Protein AF-A0AA35LU31-F1 (afdb_monomer_lite)

Organism: NCBI:txid1926264

Sequence (101 aa):
MPAAFAPAIRAAKSRGAICLPQLQFPGRQVPEFLNPNPRSSSDVQLEPCLKKTPTPLSKLEIKELIGQYVWAADVLAKAGADGITVRYAPSTVRSRGLADA

Radius of gyration: 17.16 Å; chains: 1; bounding box: 42×37×40 Å

Secondary structure (DSSP, 8-state):
-GGGTHHHHHHHHTTS----PEE---TT-S-TTT-SS-EESSSPPPSSS---PPEEPPHHHHHHHHHHHHHHHHHHHHTT-S--EE----SS---S-SS--

pLDDT: mean 84.81, std 18.44, range [31.97, 97.44]

Foldseek 3Di:
DLVPCLVVQCVCCVPPDAAAEEDEDCALVDACVGPVAGEDCDQDHAPPDHPDRHHYDDPVVVVVVVVVVVVVQVSPVVSPHPGYHYDDDPPYPPDDDPVPD

InterPro domains:
  IPR013785 Aldolase-type TIM barrel [G3DSA:3.20.20.70] (2-93)
  IPR051799 NADH-dependent flavin oxidoreductase [PTHR43656] (3-88)

Structure (mmCIF, N/CA/C/O backbone):
data_AF-A0AA35LU31-F1
#
_entry.id   AF-A0AA35LU31-F1
#
loop_
_atom_site.group_PDB
_atom_site.id
_atom_site.type_symbol
_atom_site.label_atom_id
_atom_site.label_alt_id
_atom_site.label_comp_id
_atom_site.label_asym_id
_atom_site.label_entity_id
_atom_site.label_seq_id
_atom_site.pdbx_PDB_ins_code
_atom_site.Cartn_x
_atom_site.Cartn_y
_atom_site.Cartn_z
_atom_site.occupancy
_atom_site.B_iso_or_equiv
_atom_site.auth_seq_id
_atom_site.auth_comp_id
_atom_site.auth_asym_id
_atom_site.auth_atom_id
_atom_site.pdbx_PDB_model_num
ATOM 1 N N . MET A 1 1 ? -13.789 6.718 0.645 1.00 53.22 1 MET A N 1
ATOM 2 C CA . MET A 1 1 ? -12.909 5.528 0.674 1.00 53.22 1 MET A CA 1
ATOM 3 C C . MET A 1 1 ? -12.482 5.034 2.069 1.00 53.22 1 MET A C 1
ATOM 5 O O . MET A 1 1 ? -12.470 3.819 2.211 1.00 53.22 1 MET A O 1
ATOM 9 N N . PRO A 1 2 ? -12.199 5.844 3.120 1.00 59.62 2 PRO A N 1
ATOM 10 C CA . PRO A 1 2 ? -11.798 5.285 4.433 1.00 59.62 2 PRO A CA 1
ATOM 11 C C . PRO A 1 2 ? -12.882 4.420 5.109 1.00 59.62 2 PRO A C 1
ATOM 13 O O . PRO A 1 2 ? -12.582 3.575 5.948 1.00 59.62 2 PRO A O 1
ATOM 16 N N . ALA A 1 3 ? -14.142 4.570 4.689 1.00 70.62 3 ALA A N 1
ATOM 17 C CA . ALA A 1 3 ? -15.272 3.797 5.195 1.00 70.62 3 ALA A CA 1
ATOM 18 C C . ALA A 1 3 ? -15.153 2.274 4.985 1.00 70.62 3 ALA A C 1
ATOM 20 O O . ALA A 1 3 ? -15.739 1.529 5.764 1.00 70.62 3 ALA A O 1
ATOM 21 N N . ALA A 1 4 ? -14.401 1.801 3.982 1.00 88.44 4 ALA A N 1
ATOM 22 C CA . ALA A 1 4 ? -14.337 0.370 3.668 1.00 88.44 4 ALA A CA 1
ATOM 23 C C . ALA A 1 4 ? -13.591 -0.449 4.738 1.00 88.44 4 ALA A C 1
ATOM 25 O O . ALA A 1 4 ? -14.010 -1.554 5.070 1.00 88.44 4 ALA A O 1
ATOM 26 N N . PHE A 1 5 ? -12.514 0.098 5.314 1.00 93.88 5 PHE A N 1
ATOM 27 C CA . PHE A 1 5 ? -11.676 -0.629 6.279 1.00 93.88 5 PHE A CA 1
ATOM 28 C C . PHE A 1 5 ? -12.127 -0.456 7.732 1.00 93.88 5 PHE A C 1
ATOM 30 O O . PHE A 1 5 ? -11.822 -1.297 8.579 1.00 93.88 5 PHE A O 1
ATOM 37 N N . ALA A 1 6 ? -12.889 0.600 8.026 1.00 95.12 6 ALA A N 1
ATOM 38 C CA . ALA A 1 6 ? -13.302 0.926 9.386 1.00 95.12 6 ALA A CA 1
ATOM 39 C C . ALA A 1 6 ? -14.082 -0.209 10.095 1.00 95.12 6 ALA A C 1
ATOM 41 O O . ALA A 1 6 ? -13.805 -0.448 11.270 1.00 95.12 6 ALA A O 1
ATOM 42 N N . PRO A 1 7 ? -15.007 -0.957 9.449 1.00 96.25 7 PRO A N 1
ATOM 43 C CA . PRO A 1 7 ? -15.669 -2.095 10.092 1.00 96.25 7 PRO A CA 1
ATOM 44 C C . PRO A 1 7 ? -14.696 -3.196 10.531 1.00 96.25 7 PRO A C 1
ATOM 46 O O . PRO A 1 7 ? -14.782 -3.663 11.665 1.00 96.25 7 PRO A O 1
ATOM 49 N N . ALA A 1 8 ? -13.744 -3.569 9.669 1.00 95.69 8 ALA A N 1
ATOM 50 C CA . ALA A 1 8 ? -12.763 -4.612 9.966 1.00 95.69 8 ALA A CA 1
ATOM 51 C C . ALA A 1 8 ? -11.804 -4.185 11.086 1.00 95.69 8 ALA A C 1
ATOM 53 O O . ALA A 1 8 ? -11.545 -4.956 12.008 1.00 95.69 8 ALA A O 1
ATOM 54 N N . ILE A 1 9 ? -11.338 -2.934 11.052 1.00 96.50 9 ILE A N 1
ATOM 55 C CA . ILE A 1 9 ? -10.459 -2.375 12.084 1.00 96.50 9 ILE A CA 1
ATOM 56 C C . ILE A 1 9 ? -11.185 -2.300 13.433 1.00 96.50 9 ILE A C 1
ATOM 58 O O . ILE A 1 9 ? -10.643 -2.740 14.444 1.00 96.50 9 ILE A O 1
ATOM 62 N N . ARG A 1 10 ? -12.437 -1.820 13.470 1.00 96.25 10 ARG A N 1
ATOM 63 C CA . ARG A 1 10 ? -13.236 -1.808 14.709 1.00 96.25 10 ARG A CA 1
ATOM 64 C C . ARG A 1 10 ? -13.431 -3.210 15.279 1.00 96.25 10 ARG A C 1
ATOM 66 O O . ARG A 1 10 ? -13.300 -3.392 16.486 1.00 96.25 10 ARG A O 1
ATOM 73 N N . ALA A 1 11 ? -13.718 -4.194 14.428 1.00 96.75 11 ALA A N 1
ATOM 74 C CA . ALA A 1 11 ? -13.872 -5.580 14.857 1.00 96.75 11 ALA A CA 1
ATOM 75 C C . ALA A 1 11 ? -12.566 -6.137 15.447 1.00 96.75 11 ALA A C 1
ATOM 77 O O . ALA A 1 11 ? -12.587 -6.692 16.547 1.00 96.75 11 ALA A O 1
ATOM 78 N N . ALA A 1 12 ? -11.432 -5.915 14.773 1.00 96.44 12 ALA A N 1
ATOM 79 C CA . ALA A 1 12 ? -10.113 -6.340 15.240 1.00 96.44 12 ALA A CA 1
ATOM 80 C C . ALA A 1 12 ? -9.756 -5.737 16.609 1.00 96.44 12 ALA A C 1
ATOM 82 O O . ALA A 1 12 ? -9.195 -6.424 17.456 1.00 96.44 12 ALA A O 1
ATOM 83 N N . LYS A 1 13 ? -10.141 -4.480 16.853 1.00 96.50 13 LYS A N 1
ATOM 84 C CA . LYS A 1 13 ? -9.856 -3.748 18.098 1.00 96.50 13 LYS A CA 1
ATOM 85 C C . LYS A 1 13 ? -10.903 -3.937 19.201 1.00 96.50 13 LYS A C 1
ATOM 87 O O . LYS A 1 13 ? -10.714 -3.436 20.305 1.00 96.50 13 LYS A O 1
ATOM 92 N N . SER A 1 14 ? -11.998 -4.656 18.940 1.00 96.81 14 SER A N 1
ATOM 93 C CA . SER A 1 14 ? -13.183 -4.714 19.820 1.00 96.81 14 SER A CA 1
ATOM 94 C C . SER A 1 14 ? -12.918 -5.188 21.255 1.00 96.81 14 SER A C 1
ATOM 96 O O . SER A 1 14 ? -13.710 -4.903 22.148 1.00 96.81 14 SER A O 1
ATOM 98 N N . ARG A 1 15 ? -11.803 -5.890 21.491 1.00 96.25 15 ARG A N 1
ATOM 99 C CA . ARG A 1 15 ? -11.384 -6.399 22.808 1.00 96.25 15 ARG A CA 1
ATOM 100 C C . ARG A 1 15 ? -10.079 -5.771 23.315 1.00 96.25 15 ARG A C 1
ATOM 102 O O . ARG A 1 15 ? -9.370 -6.391 24.097 1.00 96.25 15 ARG A O 1
ATOM 109 N N . GLY A 1 16 ? -9.745 -4.569 22.841 1.00 95.12 16 GLY A N 1
ATOM 110 C CA . GLY A 1 16 ? -8.536 -3.841 23.245 1.00 95.12 16 GLY A CA 1
ATOM 111 C C . GLY A 1 16 ? -7.253 -4.274 22.528 1.00 95.12 16 GLY A C 1
ATOM 112 O O . GLY A 1 16 ? -6.164 -3.913 22.962 1.00 95.12 16 GLY A O 1
ATOM 113 N N . ALA A 1 17 ? -7.357 -5.045 21.441 1.00 96.44 17 ALA A N 1
ATOM 114 C CA . ALA A 1 17 ? -6.201 -5.398 20.623 1.00 96.44 17 ALA A CA 1
ATOM 115 C C . ALA A 1 17 ? -5.723 -4.206 19.778 1.00 96.44 17 ALA A C 1
ATOM 117 O O . ALA A 1 17 ? -6.524 -3.372 19.351 1.00 96.44 17 ALA A O 1
ATOM 118 N N . ILE A 1 18 ? -4.422 -4.174 19.491 1.00 96.94 18 ILE A N 1
ATOM 119 C CA . ILE A 1 18 ? -3.816 -3.243 18.534 1.00 96.94 18 ILE A CA 1
ATOM 120 C C . ILE A 1 18 ? -4.048 -3.784 17.120 1.00 96.94 18 ILE A C 1
ATOM 122 O O . ILE A 1 18 ? -3.809 -4.963 16.853 1.00 96.94 18 ILE A O 1
ATOM 126 N N . CYS A 1 19 ? -4.476 -2.927 16.195 1.00 97.19 19 CYS A N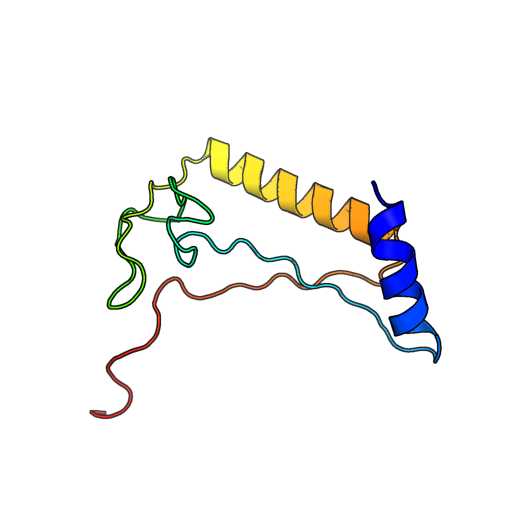 1
ATOM 127 C CA . CYS A 1 19 ? -4.638 -3.280 14.788 1.00 97.19 19 CYS A CA 1
ATOM 128 C C . CYS A 1 19 ? -3.620 -2.530 13.920 1.00 97.19 19 CYS A C 1
ATOM 130 O O . CYS A 1 19 ? -3.713 -1.312 13.759 1.00 97.19 19 CYS A O 1
ATOM 132 N N . LEU A 1 20 ? -2.678 -3.281 13.335 1.00 96.94 20 LEU A N 1
ATOM 133 C CA . LEU A 1 20 ? -1.639 -2.781 12.428 1.00 96.94 20 LEU A CA 1
ATOM 134 C C . LEU A 1 20 ? -1.778 -3.439 11.044 1.00 96.94 20 LEU A C 1
ATOM 136 O O . LEU A 1 20 ? -1.149 -4.471 10.788 1.00 96.94 20 LEU A O 1
ATOM 140 N N . PRO A 1 21 ? -2.604 -2.892 10.136 1.00 95.75 21 PRO A N 1
ATOM 141 C CA . PRO A 1 21 ? -2.736 -3.442 8.796 1.00 95.75 21 PRO A CA 1
ATOM 142 C C . PRO A 1 21 ? -1.394 -3.433 8.056 1.00 95.75 21 PRO A C 1
ATOM 144 O O . PRO A 1 21 ? -0.558 -2.542 8.236 1.00 95.75 21 PRO A O 1
ATOM 147 N N . GLN A 1 22 ? -1.187 -4.449 7.223 1.00 95.25 2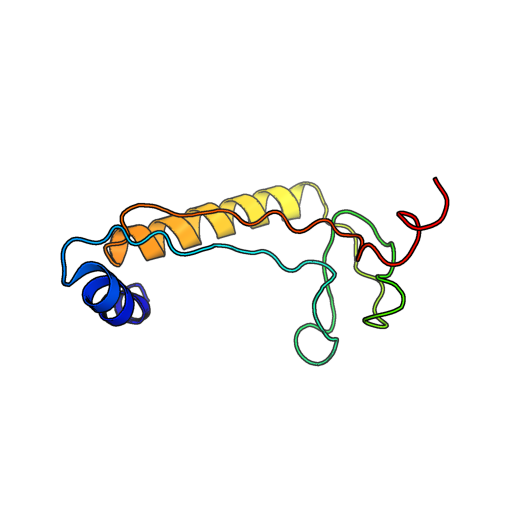2 GLN A N 1
ATOM 148 C CA . GLN A 1 22 ? 0.049 -4.622 6.474 1.00 95.25 22 GLN A CA 1
ATOM 149 C C . GLN A 1 22 ? -0.082 -4.049 5.066 1.00 95.25 22 GLN A C 1
ATOM 151 O O . GLN A 1 22 ? -0.933 -4.477 4.289 1.00 95.25 22 GLN A O 1
ATOM 156 N N . LEU A 1 23 ? 0.800 -3.112 4.730 1.00 94.25 23 LEU A N 1
ATOM 157 C CA . LEU A 1 23 ? 0.958 -2.588 3.381 1.00 94.25 23 LEU A CA 1
ATOM 158 C C . LEU A 1 23 ? 2.008 -3.402 2.625 1.00 94.25 23 LEU A C 1
ATOM 160 O O . LEU A 1 23 ? 3.071 -3.727 3.165 1.00 94.25 23 LEU A O 1
ATOM 164 N N . GLN A 1 24 ? 1.714 -3.715 1.365 1.00 91.88 24 GLN A N 1
ATOM 165 C CA . GLN A 1 24 ? 2.587 -4.508 0.510 1.00 91.88 24 GLN A CA 1
ATOM 166 C C . GLN A 1 24 ? 2.545 -4.003 -0.932 1.00 91.88 24 GLN A C 1
ATOM 168 O O . GLN A 1 24 ? 1.480 -3.765 -1.497 1.00 91.88 24 GLN A O 1
ATOM 173 N N . PHE A 1 25 ? 3.724 -3.945 -1.546 1.00 90.19 25 PHE A N 1
ATOM 174 C CA . PHE A 1 25 ? 3.906 -3.843 -2.985 1.00 90.19 25 PHE A CA 1
ATOM 175 C C . PHE A 1 25 ? 4.437 -5.191 -3.487 1.00 90.19 25 PHE A C 1
ATOM 177 O O . PHE A 1 25 ? 5.557 -5.566 -3.137 1.00 90.19 25 PHE A O 1
ATOM 184 N N . PRO A 1 26 ? 3.657 -5.955 -4.268 1.00 88.94 26 PRO A N 1
ATOM 185 C CA . PRO A 1 26 ? 4.052 -7.305 -4.664 1.00 88.94 26 PRO A CA 1
ATOM 186 C C . PRO A 1 26 ? 5.139 -7.324 -5.754 1.00 88.94 26 PRO A C 1
ATOM 188 O O . PRO A 1 26 ? 5.824 -8.329 -5.933 1.00 88.94 26 PRO A O 1
ATOM 191 N N . GLY A 1 27 ? 5.335 -6.219 -6.477 1.00 89.56 27 GLY A N 1
ATOM 192 C CA . GLY A 1 27 ? 6.353 -6.102 -7.517 1.00 89.56 27 GLY A CA 1
ATOM 193 C C . GLY A 1 27 ? 6.263 -7.207 -8.574 1.00 89.56 27 GLY A C 1
ATOM 194 O O . GLY A 1 27 ? 5.251 -7.335 -9.259 1.00 89.56 27 GLY A O 1
ATOM 195 N N . ARG A 1 28 ? 7.317 -8.028 -8.682 1.00 89.94 28 ARG A N 1
ATOM 196 C CA . ARG A 1 28 ? 7.388 -9.170 -9.615 1.00 89.94 28 ARG A CA 1
ATOM 197 C C . ARG A 1 28 ? 6.653 -10.429 -9.137 1.00 89.94 28 ARG A C 1
ATOM 199 O O . ARG A 1 28 ? 6.556 -11.392 -9.884 1.00 89.94 28 ARG A O 1
ATOM 206 N N . GLN A 1 29 ? 6.143 -10.442 -7.905 1.00 88.19 29 GLN A N 1
ATOM 207 C CA . GLN A 1 29 ? 5.400 -11.563 -7.315 1.00 88.19 29 GLN A CA 1
ATOM 208 C C . GLN A 1 29 ? 3.892 -11.447 -7.601 1.00 88.19 29 GLN A C 1
ATOM 210 O O . GLN A 1 29 ? 3.068 -11.586 -6.698 1.00 88.19 29 GLN A O 1
ATOM 215 N N . VAL A 1 30 ? 3.522 -11.139 -8.848 1.00 87.38 30 VAL A N 1
ATOM 216 C CA . VAL A 1 30 ? 2.125 -10.986 -9.282 1.00 87.38 30 VAL A CA 1
ATOM 217 C C . VAL A 1 30 ? 1.879 -11.824 -10.533 1.00 87.38 30 VAL A C 1
ATOM 219 O O . VAL A 1 30 ? 2.664 -11.726 -11.477 1.00 87.38 30 VAL A O 1
ATOM 222 N N . PRO A 1 31 ? 0.819 -12.648 -10.579 1.00 87.81 31 PRO A N 1
ATOM 223 C CA . PRO A 1 31 ? 0.490 -13.388 -11.786 1.00 87.81 31 PRO A CA 1
ATOM 224 C C . PRO A 1 31 ? 0.020 -12.465 -12.912 1.00 87.81 31 PRO A C 1
ATOM 226 O O . PRO A 1 31 ? -0.645 -11.459 -12.669 1.00 87.81 31 PRO A O 1
ATOM 229 N N . GLU A 1 32 ? 0.324 -12.849 -14.153 1.00 87.56 32 GLU A N 1
ATOM 230 C CA . GLU A 1 32 ? 0.038 -12.055 -15.358 1.00 87.56 32 GLU A CA 1
ATOM 231 C C . GLU A 1 32 ? -1.439 -11.667 -15.484 1.00 87.56 32 GLU A C 1
ATOM 233 O O . GLU A 1 32 ? -1.745 -10.548 -15.884 1.00 87.56 32 GLU A O 1
ATOM 238 N N . PHE A 1 33 ? -2.358 -12.553 -15.082 1.00 90.69 33 PHE A N 1
ATOM 239 C CA . PHE A 1 33 ? -3.793 -12.264 -15.128 1.00 90.69 33 PHE A CA 1
ATOM 240 C C . PHE A 1 33 ? -4.222 -11.147 -14.161 1.00 90.69 33 PHE A C 1
ATOM 242 O O . PHE A 1 33 ? -5.272 -10.546 -14.366 1.00 90.69 33 PHE A O 1
ATOM 249 N N . LEU A 1 34 ? -3.447 -10.885 -13.099 1.00 91.88 34 LEU A N 1
ATOM 250 C CA . LEU A 1 34 ? -3.734 -9.838 -12.115 1.00 91.88 34 LEU A CA 1
ATOM 251 C C . LEU A 1 34 ? -2.999 -8.536 -12.448 1.00 91.88 34 LEU A C 1
ATOM 253 O O . LEU A 1 34 ? -3.561 -7.456 -12.287 1.00 91.88 34 LEU A O 1
ATOM 257 N N . ASN A 1 35 ? -1.751 -8.628 -12.908 1.00 91.00 35 ASN A N 1
ATOM 258 C CA . ASN A 1 35 ? -1.012 -7.486 -13.431 1.00 91.00 35 ASN A CA 1
ATOM 259 C C . ASN A 1 35 ? -0.164 -7.917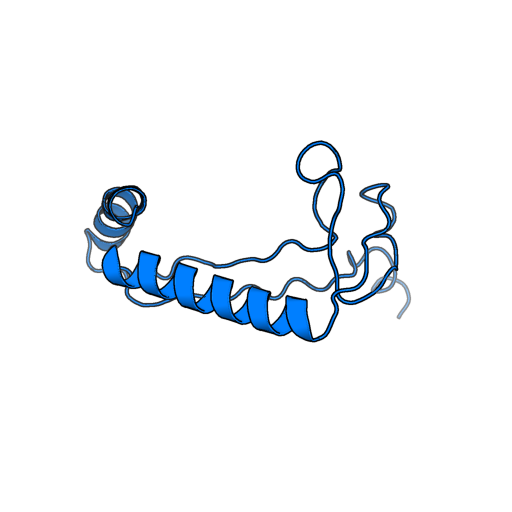 -14.641 1.00 91.00 35 ASN A C 1
ATOM 261 O O . ASN A 1 35 ? 0.870 -8.564 -14.449 1.00 91.00 35 ASN A O 1
ATOM 265 N N . PRO A 1 36 ? -0.548 -7.532 -15.872 1.00 90.62 36 PRO A N 1
ATOM 266 C CA . PRO A 1 36 ? 0.193 -7.907 -17.073 1.00 90.62 36 PRO A CA 1
ATOM 267 C C . PRO A 1 36 ? 1.537 -7.174 -17.205 1.00 90.62 36 PRO A C 1
ATOM 269 O O . PRO A 1 36 ? 2.414 -7.646 -17.926 1.00 90.62 36 PRO A O 1
ATOM 272 N N . ASN A 1 37 ? 1.711 -6.049 -16.499 1.00 91.56 37 ASN A N 1
ATOM 273 C CA . ASN A 1 37 ? 2.898 -5.193 -16.556 1.00 91.56 37 ASN A CA 1
ATOM 274 C C . ASN A 1 37 ? 3.509 -5.023 -15.149 1.00 91.56 37 ASN A C 1
ATOM 276 O O . ASN A 1 37 ? 3.424 -3.938 -14.557 1.00 91.56 37 ASN A O 1
ATOM 280 N N . PRO A 1 38 ? 4.093 -6.084 -14.560 1.00 91.62 38 PRO A N 1
ATOM 281 C CA . PRO A 1 38 ? 4.679 -5.994 -13.231 1.00 91.62 38 PRO A CA 1
ATOM 282 C C . PRO A 1 38 ? 5.872 -5.033 -13.222 1.00 91.62 38 PRO A C 1
ATOM 284 O O . PRO A 1 38 ? 6.701 -5.019 -14.129 1.00 91.62 38 PRO A O 1
ATOM 287 N N . ARG A 1 39 ? 5.975 -4.235 -12.158 1.00 91.31 39 ARG A N 1
ATOM 288 C CA . ARG A 1 39 ? 7.098 -3.322 -11.913 1.00 91.31 39 ARG A CA 1
ATOM 289 C C . ARG A 1 39 ? 8.000 -3.885 -10.824 1.00 91.31 39 ARG A C 1
ATOM 291 O O . ARG A 1 39 ? 7.513 -4.483 -9.867 1.00 91.31 39 ARG A O 1
ATOM 298 N N . SER A 1 40 ? 9.311 -3.688 -10.917 1.00 91.44 40 SER A N 1
ATOM 299 C CA . SER A 1 40 ? 10.220 -4.097 -9.841 1.00 91.44 40 SER A CA 1
ATOM 300 C C . SER A 1 40 ? 11.517 -3.288 -9.809 1.00 91.44 40 SER A C 1
ATOM 302 O O . SER A 1 40 ? 11.706 -2.374 -10.597 1.00 91.44 40 SER A O 1
ATOM 304 N N . SER A 1 41 ? 12.417 -3.599 -8.877 1.00 89.31 41 SER A N 1
ATOM 305 C CA . SER A 1 41 ? 13.739 -2.963 -8.763 1.00 89.31 41 SER A CA 1
ATOM 306 C C . SER A 1 41 ? 14.696 -3.293 -9.917 1.00 89.31 41 SER A C 1
ATOM 308 O O . SER A 1 41 ? 15.682 -2.591 -10.106 1.00 89.31 41 SER A O 1
ATOM 310 N N . SER A 1 42 ? 14.422 -4.358 -10.672 1.00 89.50 42 SER A N 1
ATOM 311 C CA . SER A 1 42 ? 15.197 -4.823 -11.826 1.00 89.50 42 SER A CA 1
ATOM 312 C C . SER A 1 42 ? 14.286 -5.572 -12.795 1.00 89.50 42 SER A C 1
ATOM 314 O O . SER A 1 42 ? 13.149 -5.882 -12.442 1.00 89.50 42 SER A O 1
ATOM 316 N N . ASP A 1 43 ? 14.816 -5.912 -13.962 1.00 90.19 43 ASP A N 1
ATOM 317 C CA . ASP A 1 43 ? 14.209 -6.697 -15.040 1.00 90.19 43 ASP A CA 1
ATOM 318 C C . ASP A 1 43 ? 14.475 -8.207 -14.919 1.00 90.19 43 ASP A C 1
ATOM 320 O O . ASP A 1 43 ? 14.351 -8.954 -15.879 1.00 90.19 43 ASP A O 1
ATOM 324 N N . VAL A 1 44 ? 14.838 -8.695 -13.733 1.00 88.50 44 VAL A N 1
ATOM 325 C CA . VAL A 1 44 ? 15.058 -10.136 -13.522 1.00 88.50 44 VAL A CA 1
ATOM 326 C C . VAL A 1 44 ? 13.710 -10.868 -13.398 1.00 88.50 44 VAL A C 1
ATOM 328 O O . VAL A 1 44 ? 12.838 -10.485 -12.617 1.00 88.50 44 VAL A O 1
ATOM 331 N N . GLN A 1 45 ? 13.495 -11.943 -14.144 1.00 85.50 45 GLN A N 1
ATOM 332 C CA . GLN A 1 45 ? 12.282 -12.744 -13.973 1.00 85.50 45 GLN A CA 1
ATOM 333 C C . GLN A 1 45 ? 12.307 -13.487 -12.624 1.00 85.50 45 GLN A C 1
ATOM 335 O O . GLN A 1 45 ? 13.370 -13.847 -12.117 1.00 85.50 45 GLN A O 1
ATOM 340 N N . LEU A 1 46 ? 11.138 -13.699 -12.017 1.00 85.62 46 LEU A N 1
ATOM 341 C CA . LEU A 1 46 ? 11.024 -14.621 -10.893 1.00 85.62 46 LEU A CA 1
ATOM 342 C C . LEU A 1 46 ? 10.991 -16.057 -11.436 1.00 85.62 46 LEU A C 1
ATOM 344 O O . LEU A 1 46 ? 10.181 -16.378 -12.296 1.00 85.62 46 LEU A O 1
ATOM 348 N N . GLU A 1 47 ? 11.882 -16.914 -10.948 1.00 82.62 47 GLU A N 1
ATOM 349 C CA . GLU A 1 47 ? 11.973 -18.323 -11.351 1.00 82.62 47 GLU A CA 1
ATOM 350 C C . GLU A 1 47 ? 11.792 -19.230 -10.124 1.00 82.62 47 GLU A C 1
ATOM 352 O O . GLU A 1 47 ? 12.181 -18.835 -9.019 1.00 82.62 47 GLU A O 1
ATOM 357 N N . PRO A 1 48 ? 11.198 -20.432 -10.265 1.00 75.50 48 PRO A N 1
ATOM 358 C CA . PRO A 1 48 ? 10.537 -20.981 -11.462 1.00 75.50 48 PRO A CA 1
ATOM 359 C C . PRO A 1 48 ? 9.095 -20.461 -11.652 1.00 75.50 48 PRO A C 1
ATOM 361 O O . PRO A 1 48 ? 8.342 -20.933 -12.505 1.00 75.50 48 PRO A O 1
ATOM 364 N N . CYS A 1 49 ? 8.665 -19.548 -10.779 1.00 68.56 49 CYS A N 1
ATOM 365 C CA . CYS A 1 49 ? 7.280 -19.121 -10.641 1.00 68.56 49 CYS A CA 1
ATOM 366 C C . CYS A 1 49 ? 7.048 -17.765 -11.311 1.00 68.56 49 CYS A C 1
ATOM 368 O O . CYS A 1 49 ? 7.755 -16.819 -10.998 1.00 68.56 49 CYS A O 1
ATOM 370 N N . LEU A 1 50 ? 5.948 -17.638 -12.066 1.00 79.88 50 LEU A N 1
ATOM 371 C CA . LEU A 1 50 ? 5.511 -16.419 -12.770 1.00 79.88 50 LEU A CA 1
ATOM 372 C C . LEU A 1 50 ? 6.399 -16.069 -13.976 1.00 79.88 50 LEU A C 1
ATOM 374 O O . LEU A 1 50 ? 7.536 -15.636 -13.855 1.00 79.88 50 LEU A O 1
ATOM 378 N N . LYS A 1 51 ? 5.834 -16.218 -15.176 1.00 78.12 51 LYS A N 1
ATOM 379 C CA . LYS A 1 51 ? 6.567 -16.161 -16.454 1.00 78.12 51 LYS A CA 1
ATOM 380 C C . LYS A 1 51 ? 6.827 -14.746 -16.988 1.00 78.12 51 LYS A C 1
ATOM 382 O O . LYS A 1 51 ? 7.186 -14.588 -18.151 1.00 78.12 51 LYS A O 1
ATOM 387 N N . LYS A 1 52 ? 6.566 -13.706 -16.190 1.00 85.94 52 LYS A N 1
ATOM 388 C CA . LYS A 1 52 ? 6.687 -12.314 -16.636 1.00 85.94 52 LYS A CA 1
ATOM 389 C C . LYS A 1 52 ? 7.935 -11.660 -16.088 1.00 85.94 52 LYS A C 1
ATOM 391 O O . LYS A 1 52 ? 8.112 -11.530 -14.879 1.00 85.94 52 LYS A O 1
ATOM 396 N N . THR A 1 53 ? 8.743 -11.171 -17.014 1.00 88.69 53 THR A N 1
ATOM 397 C CA . THR A 1 53 ? 9.837 -10.253 -16.739 1.00 88.69 53 THR A CA 1
ATOM 398 C C . THR A 1 53 ? 9.260 -8.890 -16.342 1.00 88.69 53 THR A C 1
ATOM 400 O O . THR A 1 53 ? 8.497 -8.311 -17.119 1.00 88.69 53 THR A O 1
ATOM 403 N N . PRO A 1 54 ? 9.557 -8.374 -15.137 1.00 91.69 54 PRO A N 1
ATOM 404 C CA . PRO A 1 54 ? 9.076 -7.068 -14.708 1.00 91.69 54 PRO A CA 1
ATOM 405 C C . PRO A 1 54 ? 9.825 -5.933 -15.407 1.00 91.69 54 PRO A C 1
ATOM 407 O O . PRO A 1 54 ? 10.992 -6.071 -15.763 1.00 91.69 54 PRO A O 1
ATOM 410 N N . THR A 1 55 ? 9.193 -4.769 -15.519 1.00 94.06 55 THR A N 1
ATOM 411 C CA . THR A 1 55 ? 9.893 -3.555 -15.950 1.00 94.06 55 THR A CA 1
ATOM 412 C C . THR A 1 55 ? 10.544 -2.876 -14.738 1.00 94.06 55 THR A C 1
ATOM 414 O O . THR A 1 55 ? 9.862 -2.679 -13.720 1.00 94.06 55 THR A O 1
ATOM 417 N N . PRO A 1 56 ? 11.825 -2.465 -14.818 1.00 94.44 56 PRO A N 1
ATOM 418 C CA . PRO A 1 56 ? 12.474 -1.704 -13.760 1.00 94.44 56 PRO A CA 1
ATOM 419 C C . PRO A 1 56 ? 11.717 -0.412 -13.438 1.00 94.44 56 PRO A C 1
ATOM 421 O O . PRO A 1 56 ? 11.194 0.261 -14.330 1.00 94.44 56 P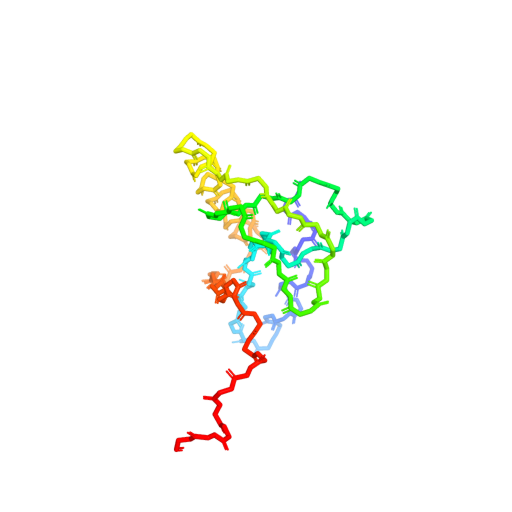RO A O 1
ATOM 424 N N . LEU A 1 57 ? 11.657 -0.072 -12.154 1.00 92.88 57 LEU A N 1
ATOM 425 C CA . LEU A 1 57 ? 11.134 1.197 -11.666 1.00 92.88 57 LEU A CA 1
ATOM 426 C C . LEU A 1 57 ? 12.140 2.316 -11.937 1.00 92.88 57 LEU A C 1
ATOM 428 O O . LEU A 1 57 ? 13.314 2.227 -11.575 1.00 92.88 57 LEU A O 1
ATOM 432 N N . SER A 1 58 ? 11.658 3.409 -12.517 1.00 95.81 58 SER A N 1
ATOM 433 C CA . SER A 1 58 ? 12.407 4.658 -12.598 1.00 95.81 58 SER A CA 1
ATOM 434 C C . SER A 1 58 ? 12.454 5.376 -11.243 1.00 95.81 58 SER A C 1
ATOM 436 O O . SER A 1 58 ? 11.645 5.137 -10.345 1.00 95.81 58 SER A O 1
ATOM 438 N N . LYS A 1 59 ? 13.374 6.339 -11.094 1.00 95.06 59 LYS A N 1
ATOM 439 C CA . LYS A 1 59 ? 13.450 7.180 -9.884 1.00 95.06 59 LYS A CA 1
ATOM 440 C C . LYS A 1 59 ? 12.160 7.964 -9.622 1.00 95.06 59 LYS A C 1
ATOM 442 O O . LYS A 1 59 ? 11.853 8.237 -8.465 1.00 95.06 59 LYS A O 1
ATOM 447 N N . LEU A 1 60 ? 11.439 8.349 -10.677 1.00 96.50 60 LEU A N 1
ATOM 448 C CA . LEU A 1 60 ? 10.158 9.041 -10.552 1.00 96.50 60 LEU A CA 1
ATOM 449 C C . LEU A 1 60 ? 9.096 8.096 -9.983 1.00 96.50 60 LEU A C 1
ATOM 451 O O . LEU A 1 60 ? 8.472 8.417 -8.980 1.00 96.50 60 LEU A O 1
ATOM 455 N N . GLU A 1 61 ? 8.985 6.895 -10.541 1.00 94.06 61 GLU A N 1
ATOM 456 C CA . GLU A 1 61 ? 8.011 5.895 -10.090 1.00 94.06 61 GLU A CA 1
ATOM 457 C C . GLU A 1 61 ? 8.290 5.405 -8.666 1.00 94.06 61 GLU A C 1
ATOM 459 O O . GLU A 1 61 ? 7.365 5.094 -7.924 1.00 94.06 61 GLU A O 1
ATOM 464 N N . ILE A 1 62 ? 9.556 5.384 -8.235 1.00 94.06 62 ILE A N 1
ATOM 465 C CA . ILE A 1 62 ? 9.897 5.121 -6.829 1.00 94.06 62 ILE A CA 1
ATOM 466 C C . ILE A 1 62 ? 9.310 6.209 -5.918 1.00 94.06 62 ILE A C 1
ATOM 468 O O . ILE A 1 62 ? 8.756 5.891 -4.867 1.00 94.06 62 ILE A O 1
ATOM 472 N N . LYS A 1 63 ? 9.395 7.489 -6.307 1.00 96.19 63 LYS A N 1
ATOM 473 C CA . LYS A 1 63 ? 8.792 8.589 -5.533 1.00 96.19 63 LYS A CA 1
ATOM 474 C C . LYS A 1 63 ? 7.269 8.481 -5.502 1.00 96.19 63 LYS A C 1
ATOM 476 O O . LYS A 1 63 ? 6.668 8.696 -4.453 1.00 96.19 63 LYS A O 1
ATOM 481 N N . GLU A 1 64 ? 6.655 8.110 -6.621 1.00 96.12 64 GLU A N 1
ATOM 482 C CA . GLU A 1 64 ? 5.212 7.870 -6.695 1.00 96.12 64 GLU A CA 1
ATOM 483 C C . GLU A 1 64 ? 4.790 6.701 -5.803 1.00 96.12 64 GLU A C 1
ATOM 485 O O . GLU A 1 64 ? 3.826 6.826 -5.050 1.00 96.12 64 GLU A O 1
ATOM 490 N N . LEU A 1 65 ? 5.545 5.599 -5.810 1.00 94.50 65 LEU A N 1
ATOM 491 C CA . LEU A 1 65 ? 5.303 4.447 -4.945 1.00 94.50 65 LEU A CA 1
ATOM 492 C C . LEU A 1 65 ? 5.373 4.836 -3.463 1.00 94.50 65 LEU A C 1
ATOM 494 O O . LEU A 1 65 ? 4.500 4.453 -2.689 1.00 94.50 65 LEU A O 1
ATOM 498 N N . ILE A 1 66 ? 6.363 5.641 -3.062 1.00 95.44 66 ILE A N 1
ATOM 499 C CA . ILE A 1 66 ? 6.435 6.194 -1.700 1.00 95.44 66 ILE A CA 1
ATOM 500 C C . ILE A 1 66 ? 5.165 6.999 -1.387 1.00 95.44 66 ILE A C 1
ATOM 502 O O . ILE A 1 66 ? 4.560 6.801 -0.333 1.00 95.44 66 ILE A O 1
ATOM 506 N N . GLY A 1 67 ? 4.716 7.850 -2.313 1.00 97.19 67 GLY A N 1
ATOM 507 C CA . GLY A 1 67 ? 3.462 8.595 -2.179 1.00 97.19 67 GLY A CA 1
ATOM 508 C C . GLY A 1 67 ? 2.239 7.689 -1.995 1.00 97.19 67 GLY A C 1
ATOM 509 O O . GLY A 1 67 ? 1.387 7.974 -1.155 1.00 97.19 67 GLY A O 1
ATOM 510 N N . GLN A 1 68 ? 2.176 6.561 -2.706 1.00 95.62 68 GLN A N 1
ATOM 511 C CA . GLN A 1 68 ? 1.107 5.568 -2.555 1.00 95.62 68 GLN A CA 1
ATOM 512 C C . GLN A 1 68 ? 1.120 4.909 -1.170 1.00 95.62 68 GLN A C 1
ATOM 514 O O . GLN A 1 68 ? 0.055 4.733 -0.579 1.00 95.62 68 GLN A O 1
ATOM 519 N N . TYR A 1 69 ? 2.296 4.592 -0.617 1.00 95.69 69 TYR A N 1
ATOM 520 C CA . TYR A 1 69 ? 2.408 4.084 0.757 1.00 95.69 69 TYR A CA 1
ATOM 521 C C . TYR A 1 69 ? 1.935 5.112 1.787 1.00 95.69 69 TYR A C 1
ATOM 523 O O . TYR A 1 69 ? 1.194 4.754 2.703 1.00 95.69 69 TYR A O 1
ATOM 531 N N . VAL A 1 70 ? 2.318 6.384 1.626 1.00 96.88 70 VAL A N 1
ATOM 532 C CA . VAL A 1 70 ? 1.869 7.477 2.506 1.00 96.88 70 VAL A CA 1
ATOM 533 C C . VAL A 1 70 ? 0.351 7.630 2.440 1.00 96.88 70 VAL A C 1
ATOM 535 O O . VAL A 1 70 ? -0.310 7.682 3.474 1.00 96.88 70 VAL A O 1
ATOM 538 N N . TRP A 1 71 ? -0.215 7.636 1.233 1.00 96.19 71 TRP A N 1
ATOM 539 C CA . TRP A 1 71 ? -1.660 7.712 1.039 1.00 96.19 71 TRP A CA 1
ATOM 540 C C . TRP A 1 71 ? -2.391 6.515 1.662 1.00 96.19 71 TRP A C 1
ATOM 542 O O . TRP A 1 71 ? -3.379 6.696 2.371 1.00 96.19 71 TRP A O 1
ATOM 552 N N . ALA A 1 72 ? -1.896 5.293 1.455 1.00 95.56 72 ALA A N 1
ATOM 553 C CA . ALA A 1 72 ? -2.497 4.094 2.032 1.00 95.56 72 ALA A CA 1
ATOM 554 C C . ALA A 1 72 ? -2.446 4.112 3.570 1.00 95.56 72 ALA A C 1
ATOM 556 O O . ALA A 1 72 ? -3.430 3.761 4.223 1.00 95.56 72 ALA A O 1
ATOM 557 N N . ALA A 1 73 ? -1.336 4.572 4.153 1.00 96.12 73 ALA A N 1
ATOM 558 C CA . ALA A 1 73 ? -1.208 4.747 5.596 1.00 96.12 73 ALA A CA 1
ATOM 559 C C . ALA A 1 73 ? -2.208 5.780 6.142 1.00 96.12 73 ALA A C 1
ATOM 561 O O . ALA A 1 73 ? -2.873 5.510 7.140 1.00 96.12 73 ALA A O 1
ATOM 562 N N . ASP A 1 74 ? -2.377 6.919 5.462 1.00 96.12 74 ASP A N 1
ATOM 563 C CA . ASP A 1 74 ? -3.358 7.950 5.825 1.00 96.12 74 ASP A CA 1
ATOM 564 C C . ASP A 1 74 ? -4.803 7.424 5.759 1.00 96.12 74 ASP A C 1
ATOM 566 O O . ASP A 1 74 ? -5.602 7.657 6.668 1.00 96.12 74 ASP A O 1
ATOM 570 N N . VAL A 1 75 ? -5.140 6.634 4.734 1.00 96.00 75 VAL A N 1
ATOM 571 C CA . VAL A 1 75 ? -6.456 5.982 4.628 1.00 96.00 75 VAL A CA 1
ATOM 572 C C . VAL A 1 75 ? -6.716 5.044 5.812 1.00 96.00 75 VAL A C 1
ATOM 574 O O . VAL A 1 75 ? -7.820 5.056 6.361 1.00 96.00 75 VAL A O 1
ATOM 577 N N . LEU A 1 76 ? -5.723 4.251 6.222 1.00 96.50 76 LEU A N 1
ATOM 578 C CA . LEU A 1 76 ? -5.844 3.324 7.352 1.00 96.50 76 LEU A CA 1
ATOM 579 C C . LEU A 1 76 ? -5.899 4.049 8.701 1.00 96.50 76 LEU A C 1
ATOM 581 O O . LEU A 1 76 ? -6.693 3.668 9.563 1.00 96.50 76 LEU A O 1
ATOM 585 N N . ALA A 1 77 ? -5.126 5.125 8.863 1.00 95.88 77 ALA A N 1
ATOM 586 C CA . ALA A 1 77 ? -5.185 5.986 10.039 1.00 95.88 77 ALA A CA 1
ATOM 587 C C . ALA A 1 77 ? -6.582 6.607 10.191 1.00 95.88 77 ALA A C 1
ATOM 589 O O . ALA A 1 77 ? -7.210 6.485 11.242 1.00 95.88 77 ALA A O 1
ATOM 590 N N . LYS A 1 78 ? -7.140 7.164 9.106 1.00 95.94 78 LYS A N 1
ATOM 591 C CA . LYS A 1 78 ? -8.520 7.685 9.066 1.00 95.94 78 LYS A CA 1
ATOM 592 C C . LYS A 1 78 ? -9.581 6.611 9.320 1.00 95.94 78 LYS A C 1
ATOM 594 O O . LYS A 1 78 ? -10.681 6.936 9.758 1.00 95.94 78 LYS A O 1
ATOM 599 N N . ALA A 1 79 ? -9.273 5.343 9.052 1.00 95.94 79 ALA A N 1
ATOM 600 C CA . ALA A 1 79 ? -10.147 4.211 9.347 1.00 95.94 79 ALA A CA 1
ATOM 601 C C . ALA A 1 79 ? -10.023 3.689 10.799 1.00 95.94 79 ALA A C 1
ATOM 603 O O . ALA A 1 79 ? -10.785 2.801 11.186 1.00 95.94 79 ALA A O 1
ATOM 604 N N . GLY A 1 80 ? -9.115 4.252 11.609 1.00 95.94 80 GLY A N 1
ATOM 605 C CA . GLY A 1 80 ? -8.958 3.959 13.038 1.00 95.94 80 GLY A CA 1
ATOM 606 C C . GLY A 1 80 ? -7.879 2.927 13.385 1.00 95.94 80 GLY A C 1
ATOM 607 O O . GLY A 1 80 ? -7.892 2.391 14.499 1.00 95.94 80 GLY A O 1
ATOM 608 N N . ALA A 1 81 ? -6.982 2.602 12.447 1.00 96.62 81 ALA A N 1
ATOM 609 C CA . ALA A 1 81 ? -5.837 1.735 12.724 1.00 96.62 81 ALA A CA 1
ATOM 610 C C . ALA A 1 81 ? -4.874 2.403 13.719 1.00 96.62 81 ALA A C 1
ATOM 612 O O . ALA A 1 81 ? -4.754 3.625 13.747 1.00 96.62 81 ALA A O 1
ATOM 613 N N . ASP A 1 82 ? -4.170 1.601 14.519 1.00 97.44 82 ASP A N 1
ATOM 614 C CA . ASP A 1 82 ? -3.183 2.102 15.493 1.00 97.44 82 ASP A CA 1
ATOM 615 C C . ASP A 1 82 ? -1.824 2.416 14.850 1.00 97.44 82 ASP A C 1
ATOM 617 O O . ASP A 1 82 ? -0.935 2.990 15.472 1.00 97.44 82 ASP A O 1
ATOM 621 N N . GLY A 1 83 ? -1.655 2.017 13.594 1.00 95.69 83 GLY A N 1
ATOM 622 C CA . GLY A 1 83 ? -0.439 2.169 12.815 1.00 95.69 83 GLY A CA 1
ATOM 623 C C . GLY A 1 83 ? -0.471 1.247 11.601 1.00 95.69 83 GLY A C 1
ATOM 624 O O . GLY A 1 83 ? -1.513 0.688 11.258 1.00 95.69 83 GLY A O 1
ATOM 625 N N . ILE A 1 84 ? 0.681 1.071 10.960 1.00 96.56 84 ILE A N 1
ATOM 626 C CA . ILE A 1 84 ? 0.849 0.174 9.814 1.00 96.56 84 ILE A CA 1
ATOM 627 C C . ILE A 1 84 ? 2.085 -0.702 9.987 1.00 96.56 84 ILE A C 1
ATOM 629 O O . ILE A 1 84 ? 3.030 -0.340 10.686 1.00 96.56 84 ILE A O 1
ATOM 633 N N . THR A 1 85 ? 2.110 -1.829 9.283 1.00 95.50 85 THR A N 1
ATOM 634 C CA . THR A 1 85 ? 3.350 -2.564 9.017 1.00 95.50 85 THR A CA 1
ATOM 635 C C . THR A 1 85 ? 3.665 -2.506 7.529 1.00 95.50 85 THR A C 1
ATOM 637 O O . THR A 1 85 ? 2.767 -2.586 6.693 1.00 95.50 85 THR A O 1
ATOM 640 N N . VAL A 1 86 ? 4.941 -2.361 7.177 1.00 89.94 86 VAL A N 1
ATOM 641 C CA . VAL A 1 86 ? 5.392 -2.402 5.781 1.00 89.94 86 VAL A CA 1
ATOM 642 C C . VAL A 1 86 ? 6.042 -3.754 5.544 1.00 89.94 86 VAL A C 1
ATOM 644 O O . VAL A 1 86 ? 7.035 -4.087 6.192 1.00 89.94 86 VAL A O 1
ATOM 647 N N . ARG A 1 87 ? 5.491 -4.556 4.628 1.00 85.25 87 ARG A N 1
ATOM 648 C CA . ARG A 1 87 ? 6.132 -5.811 4.232 1.00 85.25 87 ARG A CA 1
ATOM 649 C C . ARG A 1 87 ? 7.212 -5.533 3.196 1.00 85.25 87 ARG A C 1
ATOM 651 O O . ARG A 1 87 ? 6.921 -5.079 2.093 1.00 85.25 87 ARG A O 1
ATOM 658 N N . TYR A 1 88 ? 8.432 -5.944 3.516 1.00 69.94 88 TYR A N 1
ATOM 659 C CA . TYR A 1 88 ? 9.483 -6.161 2.533 1.00 69.94 88 TYR A CA 1
ATOM 660 C C . TYR A 1 88 ? 9.533 -7.652 2.185 1.00 69.94 88 TYR A C 1
ATOM 662 O O . TYR A 1 88 ? 9.903 -8.478 3.019 1.00 69.94 88 TYR A O 1
ATOM 670 N N . ALA A 1 89 ? 9.109 -8.014 0.975 1.00 63.59 89 ALA A N 1
ATOM 671 C CA . ALA A 1 89 ? 9.289 -9.365 0.461 1.00 63.59 89 ALA A CA 1
ATOM 672 C C . ALA A 1 89 ? 10.567 -9.392 -0.392 1.00 63.59 89 ALA A C 1
ATOM 674 O O . ALA A 1 89 ? 10.674 -8.593 -1.327 1.00 63.59 89 ALA A O 1
ATOM 675 N N .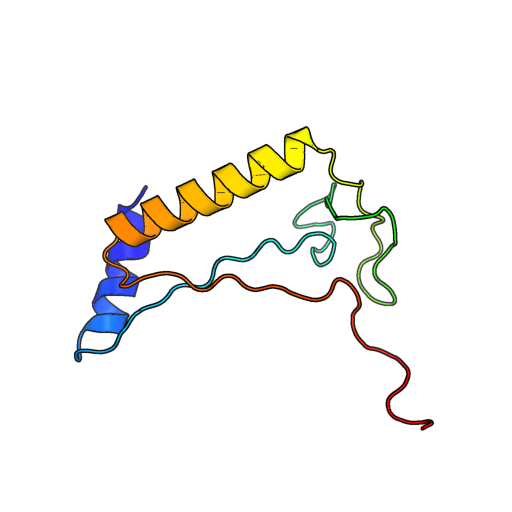 PRO A 1 90 ? 11.547 -10.268 -0.100 1.00 58.69 90 PRO A N 1
ATOM 676 C CA . PRO A 1 90 ? 12.696 -10.421 -0.979 1.00 58.69 90 PRO A CA 1
ATOM 677 C C . PRO A 1 90 ? 12.217 -10.834 -2.377 1.00 58.69 90 PRO A C 1
ATOM 679 O O . PRO A 1 90 ? 11.373 -11.718 -2.523 1.00 58.69 90 PRO A O 1
ATOM 682 N N . SER A 1 91 ? 12.763 -10.191 -3.414 1.00 52.09 91 SER A N 1
ATOM 683 C CA . SER A 1 91 ? 12.406 -10.437 -4.821 1.00 52.09 91 SER A CA 1
ATOM 684 C C . SER A 1 91 ? 12.798 -11.827 -5.326 1.00 52.09 91 SER A C 1
ATOM 686 O O . SER A 1 91 ? 12.410 -12.198 -6.429 1.00 52.09 91 SER A O 1
ATOM 688 N N . THR A 1 92 ? 13.551 -12.585 -4.532 1.00 49.00 92 THR A N 1
ATOM 689 C CA . THR A 1 92 ? 13.959 -13.956 -4.818 1.00 49.00 92 THR A CA 1
ATOM 690 C C . THR A 1 92 ? 13.112 -14.896 -3.970 1.00 49.00 92 THR A C 1
ATOM 692 O O . THR A 1 92 ? 13.218 -14.901 -2.742 1.00 49.00 92 THR A O 1
ATOM 695 N N . VAL A 1 93 ? 12.285 -15.723 -4.610 1.00 44.91 93 VAL A N 1
ATOM 696 C CA . VAL A 1 93 ? 11.804 -16.952 -3.970 1.00 44.91 93 VAL A CA 1
ATOM 697 C C . VAL A 1 93 ? 13.062 -17.763 -3.674 1.00 44.91 93 VAL A C 1
ATOM 699 O O . VAL A 1 93 ? 13.759 -18.173 -4.597 1.00 44.91 93 VAL A O 1
ATOM 702 N N . ARG A 1 94 ? 13.436 -17.924 -2.400 1.00 35.31 94 ARG A N 1
ATOM 703 C CA . ARG A 1 94 ? 14.530 -18.829 -2.028 1.00 35.31 94 ARG A CA 1
ATOM 704 C C . ARG A 1 94 ? 14.104 -20.253 -2.393 1.00 35.31 94 ARG A C 1
ATOM 706 O O . ARG A 1 94 ? 13.511 -20.959 -1.591 1.00 35.31 94 ARG A O 1
ATOM 713 N N . SER A 1 95 ? 14.434 -20.668 -3.606 1.00 34.16 95 SER A N 1
ATOM 714 C CA . SER A 1 95 ? 14.449 -22.058 -4.039 1.00 34.16 95 SER A CA 1
ATOM 715 C C . SER A 1 95 ? 15.799 -22.336 -4.690 1.00 34.16 95 SER A C 1
ATOM 717 O O . SER A 1 95 ? 15.875 -22.378 -5.911 1.00 34.16 95 SER A O 1
ATOM 719 N N . ARG A 1 96 ? 16.855 -22.416 -3.861 1.00 35.28 96 ARG A N 1
ATOM 720 C CA . ARG A 1 96 ? 18.017 -23.340 -3.915 1.00 35.28 96 ARG A CA 1
ATOM 721 C C . ARG A 1 96 ? 19.126 -22.797 -2.987 1.00 35.28 96 ARG A C 1
ATOM 723 O O . ARG A 1 96 ? 19.51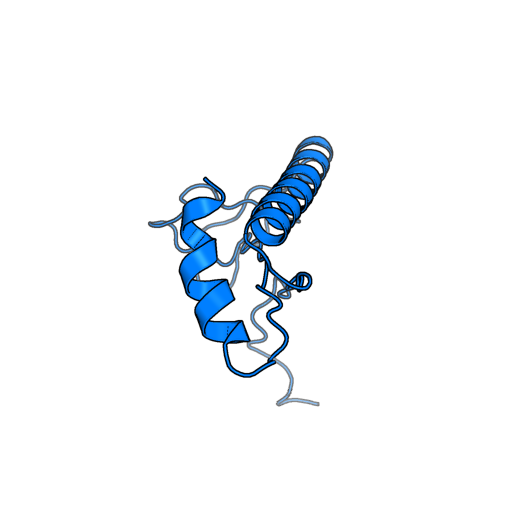8 -21.645 -3.140 1.00 35.28 96 ARG A O 1
ATOM 730 N N . GLY A 1 97 ? 19.610 -23.603 -2.031 1.00 31.97 97 GLY A N 1
ATOM 731 C CA . GLY A 1 97 ? 20.881 -23.331 -1.333 1.00 31.97 97 GLY A CA 1
ATOM 732 C C . GLY A 1 97 ? 20.879 -23.149 0.192 1.00 31.97 97 GLY A C 1
ATOM 733 O O . GLY A 1 97 ? 21.723 -22.418 0.692 1.00 31.97 97 GLY A O 1
ATOM 734 N N . LEU A 1 98 ? 19.982 -23.797 0.944 1.00 33.34 98 LEU A N 1
ATOM 735 C CA . LEU A 1 98 ? 20.260 -24.153 2.352 1.00 33.34 98 LEU A CA 1
ATOM 736 C C . LEU A 1 98 ? 20.152 -25.676 2.555 1.00 33.34 98 LEU A C 1
ATOM 738 O O . LEU A 1 98 ? 19.565 -26.154 3.519 1.00 33.34 98 LEU A O 1
ATOM 742 N N . ALA A 1 99 ? 20.652 -26.419 1.565 1.00 37.59 99 ALA A N 1
ATOM 743 C CA . ALA A 1 99 ? 20.795 -27.872 1.602 1.00 37.59 99 ALA A CA 1
ATOM 744 C C . ALA A 1 99 ? 22.200 -28.342 1.166 1.00 37.59 99 ALA A C 1
ATOM 746 O O . ALA A 1 99 ? 22.426 -29.540 1.153 1.00 37.59 99 ALA A O 1
ATOM 747 N N . ASP A 1 100 ? 23.132 -27.423 0.865 1.00 35.06 100 ASP A N 1
ATOM 748 C CA . ASP A 1 100 ? 24.509 -27.745 0.438 1.00 35.06 100 ASP A CA 1
ATOM 749 C C . ASP A 1 100 ? 25.561 -26.807 1.078 1.00 35.06 100 ASP A C 1
ATOM 751 O O . ASP A 1 100 ? 26.538 -26.420 0.436 1.00 35.06 100 ASP A O 1
ATOM 755 N N . ALA A 1 101 ? 25.359 -26.400 2.335 1.00 36.03 101 ALA A N 1
ATOM 756 C CA . ALA A 1 101 ? 26.393 -25.757 3.154 1.00 36.03 101 ALA A CA 1
ATOM 757 C C . ALA A 1 101 ? 26.230 -26.145 4.624 1.00 36.03 101 ALA A C 1
ATOM 759 O O . ALA A 1 101 ? 25.068 -26.115 5.096 1.00 36.03 101 ALA A O 1
#